Protein AF-A0A945EDZ0-F1 (afdb_monomer_lite)

Sequence (88 aa):
MLTRKVIIILLLVVILTGCTKVVTDEVIEPVNTEPILYENIDLSVIPNECVTWFDGCNDCIIINEQVLGCTEMYCETLLEPECRQWSE

Structure (mmCIF, N/CA/C/O backbone):
data_AF-A0A945EDZ0-F1
#
_entry.id   AF-A0A945EDZ0-F1
#
loop_
_atom_site.group_PDB
_atom_site.id
_atom_site.type_symbol
_atom_site.label_atom_id
_atom_site.label_alt_id
_atom_site.label_comp_id
_atom_site.label_asym_id
_atom_site.label_entity_id
_atom_site.label_seq_id
_atom_site.pdbx_PDB_ins_code
_atom_site.Cartn_x
_atom_site.Cartn_y
_atom_site.Cartn_z
_atom_site.occupancy
_atom_site.B_iso_or_equiv
_atom_site.auth_seq_id
_atom_site.auth_comp_id
_atom_site.auth_asym_id
_atom_site.auth_atom_id
_atom_site.pdbx_PDB_model_num
ATOM 1 N N . MET A 1 1 ? 48.837 40.429 -18.558 1.00 60.34 1 MET A N 1
ATOM 2 C CA . MET A 1 1 ? 48.316 40.596 -17.174 1.00 60.34 1 MET A CA 1
ATOM 3 C C . MET A 1 1 ? 46.838 40.990 -17.128 1.00 60.34 1 MET A C 1
ATOM 5 O O . MET A 1 1 ? 46.162 40.566 -16.199 1.00 60.34 1 MET A O 1
ATOM 9 N N . LEU A 1 2 ? 46.330 41.753 -18.107 1.00 58.75 2 LEU A N 1
ATOM 10 C CA . LEU A 1 2 ? 44.923 42.174 -18.180 1.00 58.75 2 LEU A CA 1
ATOM 11 C C . LEU A 1 2 ? 43.964 41.001 -18.466 1.00 58.75 2 LEU A C 1
ATOM 13 O O . LEU A 1 2 ? 42.974 40.839 -17.771 1.00 58.75 2 LEU A O 1
ATOM 17 N N . THR A 1 3 ? 44.328 40.100 -19.380 1.00 71.00 3 THR A N 1
ATOM 18 C CA . THR A 1 3 ? 43.513 38.933 -19.770 1.00 71.00 3 THR A CA 1
ATOM 19 C C . THR A 1 3 ? 43.278 37.930 -18.636 1.00 71.00 3 THR A C 1
ATOM 21 O O . THR A 1 3 ? 42.146 37.523 -18.408 1.00 71.00 3 THR A O 1
ATOM 24 N N . ARG A 1 4 ? 44.309 37.586 -17.848 1.00 76.38 4 ARG A N 1
ATOM 25 C CA . ARG A 1 4 ? 44.162 36.672 -16.694 1.00 76.38 4 ARG A CA 1
ATOM 26 C C . ARG A 1 4 ? 43.309 37.276 -15.575 1.00 76.38 4 ARG A C 1
ATOM 28 O O . ARG A 1 4 ? 42.527 36.565 -14.959 1.00 76.38 4 ARG A O 1
ATOM 35 N N . LYS A 1 5 ? 43.450 38.583 -15.320 1.00 76.69 5 LYS A N 1
ATOM 36 C CA . LYS A 1 5 ? 42.630 39.294 -14.327 1.00 76.69 5 LYS A CA 1
ATOM 37 C C . LYS A 1 5 ? 41.166 39.370 -14.771 1.00 76.69 5 LYS A C 1
ATOM 39 O O . LYS A 1 5 ? 40.295 39.124 -13.952 1.00 76.69 5 LYS A O 1
ATOM 44 N N . VAL A 1 6 ? 40.908 39.619 -16.057 1.00 80.31 6 VAL A N 1
ATOM 45 C CA . VAL A 1 6 ? 39.552 39.623 -16.633 1.00 80.31 6 VAL A CA 1
ATOM 46 C C . VAL A 1 6 ? 38.901 38.242 -16.536 1.00 80.31 6 VAL A C 1
ATOM 48 O O . VAL A 1 6 ? 37.763 38.153 -16.097 1.00 80.31 6 VAL A O 1
ATOM 51 N N . ILE A 1 7 ? 39.626 37.161 -16.843 1.00 82.25 7 ILE A N 1
ATOM 52 C CA . ILE A 1 7 ? 39.100 35.790 -16.712 1.00 82.25 7 ILE A CA 1
ATOM 53 C C . ILE A 1 7 ? 38.749 35.465 -15.254 1.00 82.25 7 ILE A C 1
ATOM 55 O O . ILE A 1 7 ? 37.676 34.936 -14.991 1.00 82.25 7 ILE A O 1
ATOM 59 N N . ILE A 1 8 ? 39.612 35.821 -14.297 1.00 84.69 8 ILE A N 1
ATOM 60 C CA . ILE A 1 8 ? 39.337 35.599 -12.868 1.00 84.69 8 ILE A CA 1
ATOM 61 C C . ILE A 1 8 ? 38.106 36.395 -12.419 1.00 84.69 8 ILE A C 1
ATOM 63 O O . ILE A 1 8 ? 37.265 35.856 -11.710 1.00 84.69 8 ILE A O 1
ATOM 67 N N . ILE A 1 9 ? 37.967 37.649 -12.857 1.00 83.69 9 ILE A N 1
ATOM 68 C CA . ILE A 1 9 ? 36.797 38.478 -12.537 1.00 83.69 9 ILE A CA 1
ATOM 69 C C . ILE A 1 9 ? 35.521 37.866 -13.128 1.00 83.69 9 ILE A C 1
ATOM 71 O O . ILE A 1 9 ? 34.528 37.767 -12.419 1.00 83.69 9 ILE A O 1
ATOM 75 N N . LEU A 1 10 ? 35.547 37.396 -14.378 1.00 81.44 10 LEU A N 1
ATOM 76 C CA . LEU A 1 10 ? 34.394 36.745 -15.010 1.00 81.44 10 LEU A CA 1
ATOM 77 C C . LEU A 1 10 ? 33.987 35.457 -14.282 1.00 81.44 10 LEU A C 1
ATOM 79 O O . LEU A 1 10 ? 32.802 35.247 -14.043 1.00 81.44 10 LEU A O 1
ATOM 83 N N . LEU A 1 11 ? 34.953 34.631 -13.870 1.00 81.75 11 LEU A N 1
ATOM 84 C CA . LEU A 1 11 ? 34.678 33.420 -13.092 1.00 81.75 11 LEU A CA 1
ATOM 85 C C . LEU A 1 11 ? 34.085 33.749 -11.715 1.00 81.75 11 LEU A C 1
ATOM 87 O O . LEU A 1 11 ? 33.126 33.107 -11.300 1.00 81.75 11 LEU A O 1
ATOM 91 N N . LEU A 1 12 ? 34.605 34.771 -11.028 1.00 80.75 12 LEU A N 1
ATOM 92 C CA . LEU A 1 12 ? 34.057 35.218 -9.745 1.00 80.75 12 LEU A CA 1
ATOM 93 C C . LEU A 1 12 ? 32.644 35.788 -9.891 1.00 80.75 12 LEU A C 1
ATOM 95 O O . LEU A 1 12 ? 31.805 35.505 -9.046 1.00 80.75 12 LEU A O 1
ATOM 99 N N . VAL A 1 13 ? 32.356 36.533 -10.962 1.00 79.06 13 VAL A N 1
ATOM 100 C CA . VAL A 1 13 ? 30.999 37.020 -11.246 1.00 79.06 13 VAL A CA 1
ATOM 101 C C . VAL A 1 13 ? 30.053 35.841 -11.445 1.00 79.06 13 VAL A C 1
ATOM 103 O O . VAL A 1 13 ? 29.041 35.803 -10.769 1.00 79.06 13 VAL A O 1
ATOM 106 N N . VAL A 1 14 ? 30.409 34.838 -12.256 1.00 77.19 14 VAL A N 1
ATOM 107 C CA . VAL A 1 14 ? 29.566 33.645 -12.483 1.00 77.19 14 VAL A CA 1
ATOM 108 C C . VAL A 1 14 ? 29.302 32.863 -11.191 1.00 77.19 14 VAL A C 1
ATOM 110 O O . VAL A 1 14 ? 28.190 32.382 -10.992 1.00 77.19 14 VAL A O 1
ATOM 113 N N . ILE A 1 15 ? 30.295 32.757 -10.300 1.00 77.69 15 ILE A N 1
ATOM 114 C CA . ILE A 1 15 ? 30.147 32.083 -8.999 1.00 77.69 15 ILE A CA 1
ATOM 115 C C . ILE A 1 15 ? 29.262 32.905 -8.050 1.00 77.69 15 ILE A C 1
ATOM 117 O O . ILE A 1 15 ? 28.402 32.341 -7.380 1.00 77.69 15 ILE A O 1
ATOM 121 N N . LEU A 1 16 ? 29.445 34.229 -7.999 1.00 75.44 16 LEU A N 1
ATOM 122 C CA . LEU A 1 16 ? 28.686 35.122 -7.113 1.00 75.44 16 LEU A CA 1
ATOM 123 C C . LEU A 1 16 ? 27.260 35.393 -7.611 1.00 75.44 16 LEU A C 1
ATOM 125 O O . LEU A 1 16 ? 26.369 35.626 -6.802 1.00 75.44 16 LEU A O 1
ATOM 129 N N . THR A 1 17 ? 27.026 35.343 -8.924 1.00 74.44 17 THR A N 1
ATOM 130 C CA . THR A 1 17 ? 25.691 35.408 -9.539 1.00 74.44 17 THR A CA 1
ATOM 131 C C . THR A 1 17 ? 25.085 34.018 -9.750 1.00 74.44 17 THR A C 1
ATOM 133 O O . THR A 1 17 ? 24.038 33.893 -10.383 1.00 74.44 17 THR A O 1
ATOM 136 N N . GLY A 1 18 ? 25.749 32.965 -9.264 1.00 69.94 18 GLY A N 1
ATOM 137 C CA . GLY A 1 18 ? 25.308 31.583 -9.369 1.00 69.94 18 GLY A CA 1
ATOM 138 C C . GLY A 1 18 ? 24.019 31.347 -8.584 1.00 69.94 18 GLY A C 1
ATOM 139 O O . GLY A 1 18 ? 24.042 31.211 -7.369 1.00 69.94 18 GLY A O 1
ATOM 140 N N . CYS A 1 19 ? 22.911 31.286 -9.323 1.00 70.75 19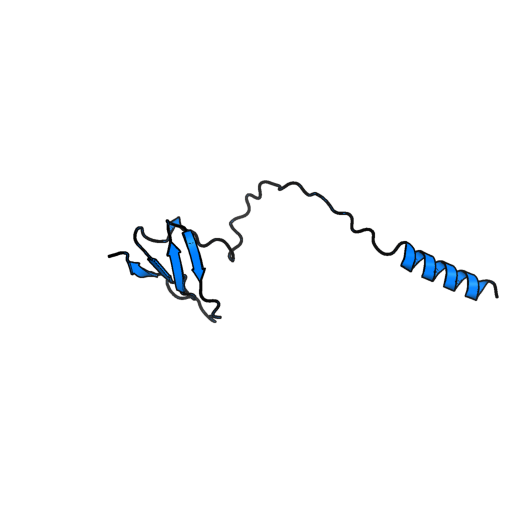 CYS A N 1
ATOM 141 C CA . CYS A 1 19 ? 21.566 30.840 -8.951 1.00 70.75 19 CYS A CA 1
ATOM 142 C C . CYS A 1 19 ? 20.958 31.431 -7.665 1.00 70.75 19 CYS A C 1
ATOM 144 O O . CYS A 1 19 ? 20.953 30.802 -6.609 1.00 70.75 19 CYS A O 1
ATOM 146 N N . THR A 1 20 ? 20.252 32.557 -7.795 1.00 71.06 20 THR A N 1
ATOM 147 C CA . THR A 1 20 ? 19.047 32.762 -6.979 1.00 71.06 20 THR A CA 1
ATOM 148 C C . THR A 1 20 ? 17.991 31.804 -7.524 1.00 71.06 20 THR A C 1
ATOM 150 O O . THR A 1 20 ? 17.572 31.946 -8.672 1.00 71.06 20 THR A O 1
ATOM 153 N N . LYS A 1 21 ? 17.589 30.785 -6.757 1.00 69.62 21 LYS A N 1
ATOM 154 C CA . LYS A 1 21 ? 16.383 30.029 -7.109 1.00 69.62 21 LYS A CA 1
ATOM 155 C C . LYS A 1 21 ? 15.230 31.029 -7.085 1.00 69.62 21 LYS A C 1
ATOM 157 O O . LYS A 1 21 ? 14.940 31.589 -6.032 1.00 69.62 21 LYS A O 1
ATOM 162 N N . VAL A 1 22 ? 14.619 31.290 -8.237 1.00 63.97 22 VAL A N 1
ATOM 163 C CA . VAL A 1 22 ? 13.289 31.895 -8.258 1.00 63.97 22 VAL A CA 1
ATOM 164 C C . VAL A 1 22 ? 12.391 30.852 -7.610 1.00 63.97 22 VAL A C 1
ATOM 166 O O . VAL A 1 22 ? 12.152 29.796 -8.189 1.00 63.97 22 VAL A O 1
ATOM 169 N N . VAL A 1 23 ? 11.992 31.096 -6.365 1.00 66.25 23 VAL A N 1
ATOM 170 C CA . VAL A 1 23 ? 10.847 30.402 -5.787 1.00 66.25 23 VAL A CA 1
ATOM 171 C C . VAL A 1 23 ? 9.653 30.963 -6.540 1.00 66.25 23 VAL A C 1
ATOM 173 O O . VAL A 1 23 ? 9.229 32.091 -6.303 1.00 66.25 23 VAL A O 1
ATOM 176 N N . THR A 1 24 ? 9.200 30.234 -7.553 1.00 59.75 24 THR A N 1
ATOM 177 C CA . THR A 1 24 ? 7.868 30.441 -8.097 1.00 59.75 24 THR A CA 1
ATOM 178 C C . TH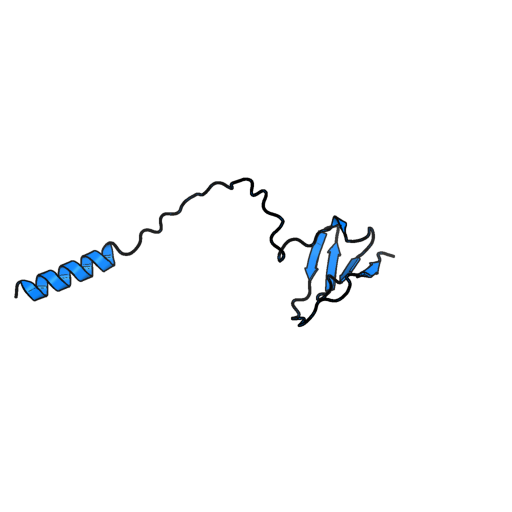R A 1 24 ? 6.912 29.881 -7.055 1.00 59.75 24 THR A C 1
ATOM 180 O O . THR A 1 24 ? 6.758 28.666 -6.950 1.00 59.75 24 THR A O 1
ATOM 183 N N . ASP A 1 25 ? 6.320 30.760 -6.248 1.00 61.38 25 ASP A N 1
ATOM 184 C CA . ASP A 1 25 ? 5.090 30.443 -5.528 1.00 61.38 25 ASP A CA 1
ATOM 185 C C . ASP A 1 25 ? 3.990 30.274 -6.583 1.00 61.38 25 ASP A C 1
ATOM 187 O O . ASP A 1 25 ? 3.238 31.203 -6.884 1.00 61.38 25 ASP A O 1
ATOM 191 N N . GLU A 1 26 ? 3.947 29.110 -7.227 1.00 52.78 26 GLU A N 1
ATOM 192 C CA . GLU A 1 26 ? 2.809 28.747 -8.055 1.00 52.78 26 GLU A CA 1
ATOM 193 C C . GLU A 1 26 ? 1.715 28.250 -7.116 1.00 52.78 26 GLU A C 1
ATOM 195 O O . GLU A 1 26 ? 1.741 27.144 -6.574 1.00 52.78 26 GLU A O 1
ATOM 200 N N . VAL A 1 27 ? 0.775 29.155 -6.860 1.00 55.47 27 VAL A N 1
ATOM 201 C CA . VAL A 1 27 ? -0.541 28.824 -6.337 1.00 55.47 27 VAL A CA 1
ATOM 202 C C . VAL A 1 27 ? -1.166 27.808 -7.290 1.00 55.47 27 VAL A C 1
ATOM 204 O O . VAL A 1 27 ? -1.437 28.124 -8.441 1.00 55.47 27 VAL A O 1
ATOM 207 N N . ILE A 1 28 ? -1.356 26.602 -6.761 1.00 53.44 28 ILE A N 1
ATOM 208 C CA . ILE A 1 28 ? -2.254 25.518 -7.173 1.00 53.44 28 ILE A CA 1
ATOM 209 C C . ILE A 1 28 ? -3.273 25.962 -8.240 1.00 53.44 28 ILE A C 1
ATOM 211 O O . ILE A 1 28 ? -4.315 26.541 -7.925 1.00 53.44 28 ILE A O 1
ATOM 215 N N . GLU A 1 29 ? -2.999 25.627 -9.498 1.00 53.41 29 GLU A N 1
ATOM 216 C CA . GLU A 1 29 ? -4.050 25.431 -10.498 1.00 53.41 29 GLU A CA 1
ATOM 217 C C . GLU A 1 29 ? -4.961 24.292 -9.988 1.00 53.41 29 GLU A C 1
ATOM 219 O O . GLU A 1 29 ? -4.435 23.278 -9.512 1.00 53.41 29 GLU A O 1
ATOM 224 N N . PRO A 1 30 ? -6.305 24.392 -10.046 1.00 54.12 30 PRO A N 1
ATOM 225 C CA . PRO A 1 30 ? -7.170 23.242 -9.812 1.00 54.12 30 PRO A CA 1
ATOM 226 C C . PRO A 1 30 ? -6.963 22.268 -10.971 1.00 54.12 30 PRO A C 1
ATOM 228 O O . PRO A 1 30 ? -7.641 22.321 -11.996 1.00 54.12 30 PRO A O 1
ATOM 231 N N . VAL A 1 31 ? -5.969 21.405 -10.812 1.00 46.41 31 VAL A N 1
ATO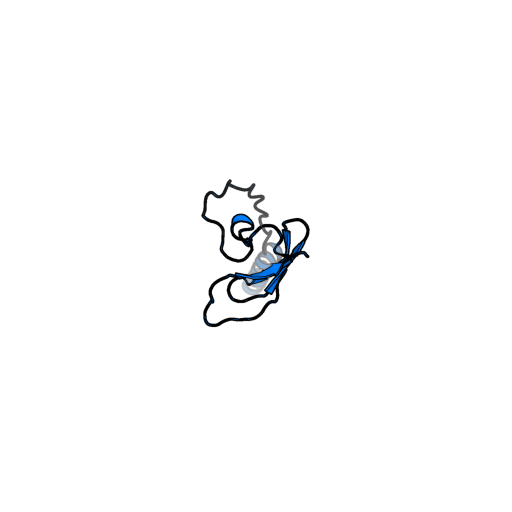M 232 C CA . VAL A 1 31 ? -5.618 20.372 -11.767 1.00 46.41 31 VAL A CA 1
ATOM 233 C C . VAL A 1 31 ? -6.786 19.390 -11.845 1.00 46.41 31 VAL A C 1
ATOM 235 O O . VAL A 1 31 ? -6.985 18.519 -11.007 1.00 46.41 31 VAL A O 1
ATOM 238 N N . ASN A 1 32 ? -7.575 19.558 -12.894 1.00 61.22 32 ASN A N 1
ATOM 239 C CA . ASN A 1 32 ? -8.510 18.592 -13.444 1.00 61.22 32 ASN A CA 1
ATOM 240 C C . ASN A 1 32 ? -7.786 17.587 -14.359 1.00 61.22 32 ASN A C 1
ATOM 242 O O . ASN A 1 32 ? -8.328 17.184 -15.388 1.00 61.22 32 ASN A O 1
ATOM 246 N N . THR A 1 33 ? -6.565 17.180 -14.006 1.00 50.28 33 THR A N 1
ATOM 247 C CA . THR A 1 33 ? -5.971 15.979 -14.590 1.00 50.28 33 THR A CA 1
ATOM 248 C C . THR A 1 33 ? -6.355 14.805 -13.720 1.00 50.28 33 THR A C 1
ATOM 250 O O . THR A 1 33 ? -6.259 14.879 -12.495 1.00 50.28 33 THR A O 1
ATOM 253 N N . GLU A 1 34 ? -6.792 13.738 -14.372 1.00 57.47 34 GLU A N 1
ATOM 254 C CA . GLU A 1 34 ? -7.029 12.444 -13.753 1.00 57.47 34 GLU A CA 1
ATOM 255 C C . GLU A 1 34 ? -5.940 12.098 -12.725 1.00 57.47 34 GLU A C 1
ATOM 257 O O . GLU A 1 34 ? -4.765 12.419 -12.945 1.00 57.47 34 GLU A O 1
ATOM 262 N N . PRO A 1 35 ? -6.328 11.509 -11.582 1.00 51.75 35 PRO A N 1
ATOM 263 C CA . PRO A 1 35 ? -5.437 11.323 -10.455 1.00 51.75 35 PRO A CA 1
ATOM 264 C C . PRO A 1 35 ? -4.197 10.544 -10.882 1.00 51.75 35 PRO A C 1
ATOM 266 O O . PRO A 1 35 ? -4.253 9.416 -11.364 1.00 51.75 35 PRO A O 1
ATOM 269 N N . ILE A 1 36 ? -3.064 11.201 -10.677 1.00 48.19 36 ILE A N 1
ATOM 270 C CA . ILE A 1 36 ? -1.720 10.643 -10.692 1.00 48.19 36 ILE A CA 1
ATOM 271 C C . ILE A 1 36 ? -1.706 9.350 -9.863 1.00 48.19 36 ILE A C 1
ATOM 273 O O . ILE A 1 36 ? -1.829 9.350 -8.636 1.00 48.19 36 ILE A O 1
ATOM 277 N N . LEU A 1 37 ? -1.601 8.239 -10.588 1.00 62.97 37 LEU A N 1
ATOM 278 C CA . LEU A 1 37 ? -1.573 6.863 -10.109 1.00 62.97 37 LEU A CA 1
ATOM 279 C C . LEU A 1 37 ? -0.224 6.575 -9.433 1.00 62.97 37 LEU A C 1
ATOM 281 O O . LEU A 1 37 ? 0.654 6.004 -10.069 1.00 62.97 37 LEU A O 1
ATOM 285 N N . TYR A 1 38 ? -0.033 7.038 -8.194 1.00 56.81 38 TYR A N 1
ATOM 286 C CA . TYR A 1 38 ? 0.790 6.358 -7.170 1.00 56.81 38 TYR A CA 1
ATOM 287 C C . TYR A 1 38 ? 0.694 6.957 -5.746 1.00 56.81 38 TYR A C 1
ATOM 289 O O . TYR A 1 38 ? 1.515 6.628 -4.899 1.00 56.81 38 TYR A O 1
ATOM 297 N N . GLU A 1 39 ? -0.297 7.802 -5.430 1.00 52.88 39 GLU A N 1
ATOM 298 C CA . GLU A 1 39 ? -0.511 8.266 -4.037 1.00 52.88 39 GLU A CA 1
ATOM 299 C C . GLU A 1 39 ? -1.981 8.229 -3.581 1.00 52.88 39 GLU A C 1
ATOM 301 O O . GLU A 1 39 ? -2.286 8.467 -2.419 1.00 52.88 39 GLU A O 1
ATOM 306 N N . ASN A 1 40 ? -2.917 7.867 -4.459 1.00 59.12 40 ASN A N 1
ATOM 307 C CA . ASN A 1 40 ? -4.344 7.916 -4.150 1.00 59.12 40 ASN A CA 1
ATOM 308 C C . ASN A 1 40 ? -4.953 6.531 -4.338 1.00 59.12 40 ASN A C 1
ATOM 310 O O . ASN A 1 40 ? -5.474 6.220 -5.407 1.00 59.12 40 ASN A O 1
ATOM 314 N N . ILE A 1 41 ? -4.869 5.686 -3.309 1.00 65.25 41 ILE A N 1
ATOM 315 C CA . ILE A 1 41 ? -5.762 4.528 -3.233 1.00 65.25 41 ILE A CA 1
ATOM 316 C C . ILE A 1 41 ? -7.179 5.091 -3.215 1.00 65.25 41 ILE A C 1
ATOM 318 O O . ILE A 1 41 ? -7.548 5.837 -2.306 1.00 65.25 41 ILE A O 1
ATOM 322 N N . ASP A 1 42 ? -7.944 4.784 -4.260 1.00 71.44 42 ASP A N 1
ATOM 323 C CA . ASP A 1 42 ? -9.341 5.171 -4.353 1.00 71.44 42 ASP A CA 1
ATOM 324 C C . ASP A 1 42 ? -10.127 4.403 -3.288 1.00 71.44 42 ASP A C 1
ATOM 326 O O . ASP A 1 42 ? -10.528 3.257 -3.471 1.00 71.44 42 ASP A O 1
ATOM 330 N N . LEU A 1 43 ? -10.330 5.036 -2.136 1.00 75.81 43 LEU A N 1
ATOM 331 C CA . LEU A 1 43 ? -11.077 4.455 -1.023 1.00 75.81 43 LEU A CA 1
ATOM 332 C C . LEU A 1 43 ? -12.503 4.050 -1.425 1.00 75.81 43 LEU A C 1
ATOM 334 O O . LEU A 1 43 ? -13.092 3.209 -0.754 1.00 75.81 43 LEU A O 1
ATOM 338 N N . SER A 1 44 ? -13.051 4.587 -2.525 1.00 79.25 44 SER A N 1
ATOM 339 C CA . SER A 1 44 ? -14.382 4.209 -3.008 1.00 79.25 44 SER A CA 1
ATOM 340 C C . SER A 1 44 ? -14.456 2.782 -3.561 1.00 79.25 44 SER A C 1
ATOM 342 O O . SER A 1 44 ? -15.555 2.228 -3.636 1.00 79.25 44 SER A O 1
ATOM 344 N N . VAL A 1 45 ? -13.315 2.164 -3.901 1.00 86.88 45 VAL A N 1
ATOM 345 C CA . VAL A 1 45 ? -13.264 0.759 -4.337 1.00 86.88 45 VAL A CA 1
ATOM 346 C C . VAL A 1 45 ? -13.068 -0.225 -3.186 1.00 86.88 45 VAL A C 1
ATOM 348 O O . VAL A 1 45 ? -13.261 -1.425 -3.378 1.00 86.88 45 VAL A O 1
ATOM 351 N N . ILE A 1 46 ? -12.710 0.261 -1.992 1.00 93.25 46 ILE A N 1
ATOM 352 C CA . ILE A 1 46 ? -12.522 -0.584 -0.814 1.00 93.25 46 ILE A CA 1
ATOM 353 C C . ILE A 1 46 ? -13.889 -0.824 -0.167 1.00 93.25 46 ILE A C 1
ATOM 355 O O . ILE A 1 46 ? -14.560 0.133 0.223 1.00 93.25 46 ILE A O 1
ATOM 359 N N . PRO A 1 47 ? -14.326 -2.084 -0.018 1.00 93.44 47 PRO A N 1
ATOM 360 C CA . PRO A 1 47 ? -15.577 -2.379 0.662 1.00 93.44 47 PRO A CA 1
ATOM 361 C C . PRO A 1 47 ? -15.593 -1.867 2.109 1.00 93.44 47 PRO A C 1
ATOM 363 O O . PRO A 1 47 ? -14.593 -1.966 2.824 1.00 93.44 47 PRO A O 1
ATOM 366 N N . ASN A 1 48 ? -16.760 -1.397 2.562 1.00 91.88 48 ASN A N 1
ATOM 367 C CA . ASN A 1 48 ? -16.995 -1.089 3.976 1.00 91.88 48 ASN A CA 1
ATOM 368 C C . ASN A 1 48 ? -16.602 -2.284 4.849 1.00 91.88 48 ASN A C 1
ATOM 370 O O . ASN A 1 48 ? -16.840 -3.413 4.443 1.00 91.88 48 ASN A O 1
ATOM 374 N N . GLU A 1 49 ? -16.060 -2.040 6.043 1.00 93.25 49 GLU A N 1
ATOM 375 C CA . GLU A 1 49 ? -15.598 -3.085 6.979 1.00 93.25 49 GLU A CA 1
ATOM 376 C C . GLU A 1 49 ? -14.325 -3.828 6.539 1.00 93.25 49 GLU A C 1
ATOM 378 O O . GLU A 1 49 ? -13.826 -4.672 7.280 1.00 93.25 49 GLU A O 1
ATOM 383 N N . CYS A 1 50 ? -13.726 -3.504 5.388 1.00 96.38 50 CYS A N 1
ATOM 384 C CA . CYS A 1 50 ? -12.409 -4.032 5.049 1.00 96.38 50 CYS A CA 1
ATOM 385 C C . CYS A 1 50 ? -11.321 -3.384 5.921 1.00 96.38 50 CYS A C 1
ATOM 387 O O . CYS A 1 50 ? -11.203 -2.160 5.966 1.00 96.38 50 CYS A O 1
ATOM 389 N N . VAL A 1 51 ? -10.499 -4.198 6.588 1.00 97.19 51 VAL A N 1
ATOM 390 C CA . VAL A 1 51 ? -9.371 -3.744 7.428 1.00 97.19 51 VAL A CA 1
ATOM 391 C C . VAL A 1 51 ? -8.008 -4.072 6.815 1.00 97.19 51 VAL A C 1
ATOM 393 O O . VAL A 1 51 ? -6.988 -3.507 7.214 1.00 97.19 51 VAL A O 1
ATOM 396 N N . THR A 1 52 ? -7.971 -4.960 5.819 1.00 97.12 52 THR A N 1
ATOM 397 C CA . THR A 1 52 ? -6.780 -5.221 5.000 1.00 97.12 52 THR A CA 1
ATOM 398 C C . THR A 1 52 ? -7.174 -5.348 3.538 1.00 97.12 52 THR A C 1
ATOM 400 O O . THR A 1 52 ? -7.847 -6.305 3.148 1.00 97.12 52 THR A O 1
ATOM 403 N N . TRP A 1 53 ? -6.746 -4.374 2.743 1.00 97.25 53 TRP A N 1
ATOM 404 C CA . TRP A 1 53 ? -7.019 -4.274 1.315 1.00 97.25 53 TRP A CA 1
ATOM 405 C C . TRP A 1 53 ? -5.770 -4.626 0.517 1.00 97.25 53 TRP A C 1
ATOM 407 O O . TRP A 1 53 ? -4.710 -4.055 0.756 1.00 97.25 53 TRP A O 1
ATOM 417 N N . PHE A 1 54 ? -5.892 -5.535 -0.438 1.00 97.19 54 PHE A N 1
ATOM 418 C CA . PHE A 1 54 ? -4.843 -5.799 -1.407 1.00 97.19 54 PHE A CA 1
ATOM 419 C C . PHE A 1 54 ? -5.099 -4.976 -2.666 1.00 97.19 54 PHE A C 1
ATOM 421 O O . PHE A 1 54 ? -6.127 -5.152 -3.316 1.00 97.19 54 PHE A O 1
ATOM 428 N N . ASP A 1 55 ? -4.161 -4.103 -3.029 1.00 95.38 55 ASP A N 1
ATOM 429 C CA . ASP A 1 55 ? -4.307 -3.171 -4.160 1.00 95.38 55 ASP A CA 1
ATOM 430 C C . ASP A 1 55 ? -3.932 -3.775 -5.529 1.00 95.38 55 ASP A C 1
ATOM 432 O O . ASP A 1 55 ? -3.861 -3.066 -6.532 1.00 95.38 55 ASP A O 1
ATOM 436 N N . GLY A 1 56 ? -3.678 -5.085 -5.571 1.00 96.25 56 GLY A N 1
ATOM 437 C CA . GLY A 1 56 ? -3.135 -5.785 -6.734 1.00 96.25 56 GLY A CA 1
ATOM 438 C C . GLY A 1 56 ? -1.628 -6.051 -6.650 1.00 96.25 56 GLY A C 1
ATOM 439 O O . GLY A 1 56 ? -1.113 -6.836 -7.450 1.00 96.25 56 GLY A O 1
ATOM 440 N N . CYS A 1 57 ? -0.915 -5.474 -5.679 1.00 97.69 57 CYS A N 1
ATOM 441 C CA . CYS A 1 57 ? 0.499 -5.765 -5.417 1.00 97.69 57 CYS A CA 1
ATOM 442 C C . CYS A 1 57 ? 0.867 -5.759 -3.927 1.00 97.69 57 CYS A C 1
ATOM 444 O O . CYS A 1 57 ? 1.619 -6.620 -3.461 1.00 97.69 57 CYS A O 1
ATOM 446 N N . ASN A 1 58 ? 0.318 -4.815 -3.175 1.00 97.31 58 ASN A N 1
ATOM 447 C CA . ASN A 1 58 ? 0.643 -4.543 -1.791 1.00 97.31 58 ASN A CA 1
ATOM 448 C C . ASN A 1 58 ? -0.562 -4.746 -0.882 1.00 97.31 58 ASN A C 1
ATOM 450 O O . ASN A 1 58 ? -1.711 -4.547 -1.273 1.00 97.31 58 ASN A O 1
ATOM 454 N N . ASP A 1 59 ? -0.270 -5.139 0.354 1.00 97.44 59 ASP A N 1
ATOM 455 C CA . ASP A 1 59 ? -1.259 -5.196 1.423 1.00 97.44 59 ASP A CA 1
ATOM 456 C C . ASP A 1 59 ? -1.302 -3.856 2.145 1.00 97.44 59 ASP A C 1
ATOM 458 O O . ASP A 1 59 ? -0.282 -3.385 2.651 1.00 97.44 59 ASP A O 1
ATOM 462 N N . CYS A 1 60 ? -2.491 -3.271 2.210 1.00 97.31 60 CYS A N 1
ATOM 463 C CA . CYS A 1 60 ? -2.776 -1.975 2.798 1.00 97.31 60 CYS A CA 1
ATOM 464 C C . CYS A 1 60 ? -3.659 -2.120 4.038 1.00 97.31 60 CYS A C 1
ATOM 466 O O . CYS A 1 60 ? -4.677 -2.814 4.022 1.00 97.31 60 CYS A O 1
ATOM 468 N N . ILE A 1 61 ? -3.293 -1.429 5.114 1.00 97.25 61 ILE A N 1
ATOM 469 C CA . ILE A 1 61 ? -4.052 -1.402 6.369 1.00 97.25 61 ILE A CA 1
ATOM 470 C C . ILE A 1 61 ? -5.062 -0.260 6.314 1.00 97.25 61 ILE A C 1
ATOM 472 O O . ILE A 1 61 ? -4.676 0.886 6.073 1.00 97.25 61 ILE A O 1
ATOM 476 N N . ILE A 1 62 ? -6.330 -0.563 6.594 1.00 95.44 62 ILE A N 1
ATOM 477 C CA . ILE A 1 62 ? -7.422 0.417 6.596 1.00 95.44 62 ILE A C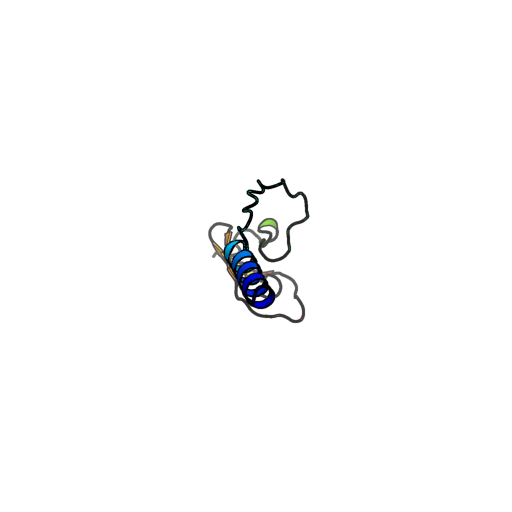A 1
ATOM 478 C C . ILE A 1 62 ? -7.872 0.689 8.032 1.00 95.44 62 ILE A C 1
ATOM 480 O O . ILE A 1 62 ? -8.193 -0.236 8.779 1.00 95.44 62 ILE A O 1
ATOM 484 N N . ILE A 1 63 ? -7.898 1.962 8.428 1.00 92.06 63 ILE A N 1
ATOM 485 C CA . ILE A 1 63 ? -8.379 2.418 9.738 1.00 92.06 63 ILE A CA 1
ATOM 486 C C . ILE A 1 63 ? -9.224 3.670 9.533 1.00 92.06 63 ILE A C 1
ATOM 488 O O . ILE A 1 63 ? -8.766 4.619 8.906 1.00 92.06 63 ILE A O 1
ATOM 492 N N . ASN A 1 64 ? -10.430 3.700 10.109 1.00 87.44 64 ASN A N 1
ATOM 493 C CA . ASN A 1 64 ? -11.350 4.841 10.009 1.00 87.44 64 ASN A CA 1
ATOM 494 C C . ASN A 1 64 ? -11.534 5.318 8.556 1.00 87.44 64 ASN A C 1
ATOM 496 O O . ASN A 1 64 ? -11.414 6.509 8.281 1.00 87.44 64 ASN A O 1
ATOM 500 N N . GLU A 1 65 ? -11.766 4.370 7.639 1.00 83.38 65 GLU A N 1
ATOM 501 C CA . GLU A 1 65 ? -11.965 4.634 6.204 1.00 83.38 65 GLU A CA 1
ATOM 502 C C . GLU A 1 65 ? -10.754 5.284 5.511 1.00 83.38 65 GLU A C 1
ATOM 504 O O . GLU A 1 65 ? -10.891 5.884 4.453 1.00 83.38 65 GLU A O 1
ATOM 509 N N . GLN A 1 66 ? -9.554 5.176 6.086 1.00 89.06 66 GLN A N 1
ATOM 510 C CA . GLN A 1 66 ? -8.319 5.701 5.507 1.00 89.06 66 GLN A CA 1
ATOM 511 C C . GLN A 1 66 ? -7.260 4.610 5.420 1.00 89.06 66 GLN A C 1
ATOM 513 O O . GLN A 1 66 ? -7.170 3.740 6.289 1.00 89.06 66 GLN A O 1
ATOM 518 N N . VAL A 1 67 ? -6.418 4.684 4.390 1.00 92.62 67 VAL A N 1
ATOM 519 C CA . VAL A 1 67 ? -5.228 3.839 4.302 1.00 92.62 67 VAL A CA 1
ATOM 520 C C . VAL A 1 67 ? -4.182 4.372 5.276 1.00 92.62 67 VAL A C 1
ATOM 522 O O . VAL A 1 67 ? -3.702 5.493 5.125 1.00 92.62 67 VAL A O 1
ATOM 525 N N . LEU A 1 68 ? -3.812 3.569 6.272 1.00 94.69 68 LEU A N 1
ATOM 526 C CA . LEU A 1 68 ? -2.719 3.893 7.191 1.00 94.69 68 LEU A CA 1
ATOM 527 C C . LEU A 1 68 ? -1.355 3.728 6.509 1.00 94.69 68 LEU A C 1
ATOM 529 O O . LEU A 1 68 ? -0.422 4.482 6.772 1.00 94.69 68 LEU A O 1
ATOM 533 N N . GLY A 1 69 ? -1.237 2.709 5.664 1.00 93.12 69 GLY A N 1
ATOM 534 C CA . GLY A 1 69 ? -0.024 2.396 4.926 1.00 93.12 69 GLY A CA 1
ATOM 535 C C . GLY A 1 69 ? -0.127 1.042 4.245 1.00 93.12 69 GLY A C 1
ATOM 536 O O . GLY A 1 69 ? -0.992 0.232 4.589 1.00 93.12 69 GLY A O 1
ATOM 537 N N . CYS A 1 70 ? 0.775 0.811 3.297 1.00 97.19 70 CYS A N 1
ATOM 538 C CA . CYS A 1 70 ? 0.870 -0.435 2.552 1.00 97.19 70 CYS A CA 1
ATOM 539 C C . CYS A 1 70 ? 2.277 -1.023 2.646 1.00 97.19 70 CYS A C 1
ATOM 541 O O . CYS A 1 70 ? 3.239 -0.325 2.976 1.00 97.19 70 CYS A O 1
ATOM 543 N N . THR A 1 71 ? 2.413 -2.307 2.328 1.00 97.12 71 THR A N 1
ATOM 544 C CA . THR A 1 71 ? 3.725 -2.858 1.975 1.00 97.12 71 THR A CA 1
ATOM 545 C C . THR A 1 71 ? 4.299 -2.123 0.756 1.00 97.12 71 THR A C 1
ATOM 547 O O . THR A 1 71 ? 3.559 -1.521 -0.016 1.00 97.12 71 THR A O 1
ATOM 550 N N . GLU A 1 72 ? 5.618 -2.176 0.563 1.00 95.12 72 GLU A N 1
ATOM 551 C CA . GLU A 1 72 ? 6.302 -1.542 -0.579 1.00 95.12 72 GLU A CA 1
ATOM 552 C C . GLU A 1 72 ? 7.030 -2.594 -1.428 1.00 95.12 72 GLU A C 1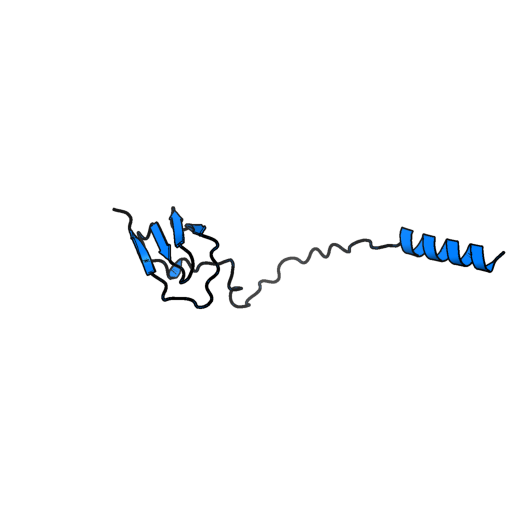
ATOM 554 O O . GLU A 1 72 ? 8.235 -2.530 -1.680 1.00 95.12 72 GLU A O 1
ATOM 559 N N . MET A 1 73 ? 6.301 -3.635 -1.819 1.00 95.69 73 MET A N 1
ATOM 560 C CA . MET A 1 73 ? 6.818 -4.696 -2.672 1.00 95.69 73 MET A CA 1
ATOM 561 C C . MET A 1 73 ? 6.750 -4.284 -4.144 1.00 95.69 73 MET A C 1
ATOM 563 O O . MET A 1 73 ? 5.822 -3.607 -4.584 1.00 95.69 73 MET A O 1
ATOM 567 N N . TYR A 1 74 ? 7.744 -4.725 -4.918 1.00 95.75 74 TYR A N 1
ATOM 568 C CA . TYR A 1 74 ? 7.700 -4.638 -6.374 1.00 95.75 74 TYR A CA 1
ATOM 569 C C . TYR A 1 74 ? 6.932 -5.830 -6.946 1.00 95.75 74 TYR A C 1
ATOM 571 O O . TYR A 1 74 ? 7.251 -6.978 -6.630 1.00 95.75 74 TYR A O 1
ATOM 579 N N . CYS A 1 75 ? 5.996 -5.554 -7.852 1.00 96.12 75 CYS A N 1
ATOM 580 C CA . CYS A 1 75 ? 5.311 -6.566 -8.645 1.00 96.12 75 CYS A CA 1
ATOM 581 C C . CYS A 1 75 ? 5.547 -6.303 -10.133 1.00 96.12 75 CYS A C 1
ATOM 583 O O . CYS A 1 75 ? 5.326 -5.197 -10.621 1.00 96.12 75 CYS A O 1
ATOM 585 N N . GLU A 1 76 ? 5.972 -7.333 -10.868 1.00 96.94 76 GLU A N 1
ATOM 586 C CA . GLU A 1 76 ? 6.136 -7.258 -12.328 1.00 96.94 76 GLU A CA 1
ATOM 587 C C . GLU A 1 76 ? 4.781 -7.135 -13.047 1.00 96.94 76 GLU A C 1
ATOM 589 O O . GLU A 1 76 ? 4.682 -6.570 -14.133 1.00 96.94 76 GLU A O 1
ATOM 594 N N . THR A 1 77 ? 3.714 -7.661 -12.445 1.00 95.75 77 THR A N 1
ATOM 595 C CA . THR A 1 77 ? 2.339 -7.583 -12.950 1.00 95.75 77 THR A CA 1
ATOM 596 C C . THR A 1 77 ? 1.382 -7.411 -11.775 1.00 95.75 77 THR A C 1
ATOM 598 O O . THR A 1 77 ? 1.579 -8.040 -10.736 1.00 95.75 77 THR A O 1
ATOM 601 N N . LEU A 1 78 ? 0.361 -6.565 -11.943 1.00 94.88 78 LEU A N 1
ATOM 602 C CA . LEU A 1 78 ? -0.694 -6.365 -10.949 1.00 94.88 78 LEU A CA 1
ATOM 603 C C . LEU A 1 78 ? -1.736 -7.484 -11.030 1.00 94.88 78 LEU A C 1
ATOM 605 O O . LEU A 1 78 ? -2.083 -7.952 -12.117 1.00 94.88 78 LEU A O 1
ATOM 609 N N . LEU A 1 79 ? -2.226 -7.898 -9.869 1.00 96.31 79 LEU A N 1
ATOM 610 C CA . LEU A 1 79 ? -3.311 -8.859 -9.709 1.00 96.31 79 LEU A CA 1
ATOM 611 C C . LEU A 1 79 ? -4.643 -8.144 -9.449 1.00 96.31 79 LEU A C 1
ATOM 613 O O . LEU A 1 79 ? -4.681 -6.926 -9.288 1.00 96.31 79 LEU A O 1
ATOM 617 N N . GLU A 1 80 ? -5.730 -8.915 -9.404 1.00 96.12 80 GLU A N 1
ATOM 618 C CA . GLU A 1 80 ? -7.048 -8.382 -9.054 1.00 96.12 80 GLU A CA 1
ATOM 619 C C . GLU A 1 80 ? -7.048 -7.880 -7.595 1.00 96.12 80 GLU A C 1
ATOM 621 O O . GLU A 1 80 ? -6.651 -8.640 -6.702 1.00 96.12 80 GLU A O 1
ATOM 626 N N . PRO A 1 81 ? -7.470 -6.629 -7.335 1.00 95.94 81 PRO A N 1
ATOM 627 C CA . PRO A 1 81 ? -7.597 -6.104 -5.981 1.00 95.94 81 PRO A CA 1
ATOM 628 C C . PRO A 1 81 ? -8.699 -6.814 -5.188 1.00 95.94 81 PRO A C 1
ATOM 630 O O . PRO A 1 81 ? -9.763 -7.128 -5.722 1.00 95.94 81 PRO A O 1
ATOM 633 N N . GLU A 1 82 ? -8.477 -7.043 -3.895 1.00 97.19 82 GLU A N 1
ATOM 634 C CA . GLU A 1 82 ? -9.452 -7.732 -3.045 1.00 97.19 82 GLU A CA 1
ATOM 635 C C . GLU A 1 82 ? -9.323 -7.358 -1.566 1.00 97.19 82 GLU A C 1
ATOM 637 O O . GLU A 1 82 ? -8.252 -6.993 -1.075 1.00 97.19 82 GLU A O 1
ATOM 642 N N . CYS A 1 83 ? -10.418 -7.511 -0.818 1.00 97.50 83 CYS A N 1
ATOM 643 C CA . CYS A 1 83 ? -10.356 -7.431 0.634 1.00 97.50 83 CYS A CA 1
ATOM 644 C C . CYS A 1 83 ? -9.869 -8.765 1.207 1.00 97.50 83 CYS A C 1
ATOM 646 O O . CYS A 1 83 ? -10.509 -9.800 1.012 1.00 97.50 83 CYS A O 1
ATOM 648 N N . ARG A 1 84 ? -8.759 -8.737 1.948 1.00 97.31 84 ARG A N 1
ATOM 649 C CA . ARG A 1 84 ? -8.161 -9.930 2.570 1.00 97.31 84 ARG A CA 1
ATOM 650 C C . ARG A 1 84 ? -8.577 -10.127 4.021 1.00 97.31 84 ARG A C 1
ATOM 652 O O . ARG A 1 84 ? -8.508 -11.250 4.518 1.00 97.31 84 ARG A O 1
ATOM 659 N N . GLN A 1 85 ? -9.026 -9.067 4.693 1.00 97.88 85 GLN A N 1
ATOM 660 C CA . GLN A 1 85 ? -9.523 -9.144 6.064 1.00 97.88 85 GLN A CA 1
ATOM 661 C C . GLN A 1 85 ? -10.641 -8.130 6.321 1.00 97.88 85 GLN A C 1
ATOM 663 O O . GLN A 1 85 ? -10.511 -6.960 5.963 1.00 97.88 85 GLN A O 1
ATOM 668 N N . TRP A 1 86 ? -11.691 -8.581 7.010 1.00 96.25 86 TRP A N 1
ATOM 669 C CA . TRP A 1 86 ? -12.844 -7.782 7.436 1.00 96.25 86 TRP A CA 1
ATOM 670 C C . TRP A 1 86 ? -12.797 -7.504 8.946 1.00 96.25 86 TRP A C 1
ATOM 672 O O . TRP A 1 86 ? -12.182 -8.270 9.693 1.00 96.25 86 TRP A O 1
ATOM 682 N N . SER A 1 87 ? -13.427 -6.422 9.403 1.00 92.06 87 SER A N 1
ATOM 683 C CA . SER A 1 87 ? -13.685 -6.181 10.825 1.00 92.06 87 SER A CA 1
ATOM 684 C C . SER A 1 87 ? -14.738 -7.172 11.327 1.00 92.06 87 SER A C 1
ATOM 686 O O . SER A 1 87 ? -15.809 -7.254 10.733 1.00 92.06 87 SER A O 1
ATOM 688 N N . GLU A 1 88 ? -14.413 -7.939 12.372 1.00 78.62 88 GLU A N 1
ATOM 689 C CA . GLU A 1 88 ? -15.325 -8.902 13.025 1.00 78.62 88 GLU A CA 1
ATOM 690 C C . GLU A 1 88 ? -16.582 -8.260 13.631 1.00 78.62 88 GLU A C 1
ATOM 692 O O . GLU A 1 88 ? -16.491 -7.108 14.122 1.00 78.62 88 GLU A O 1
#

Foldseek 3Di:
DVVVVVVVVVVVCCVVVPDPDPPPPPDD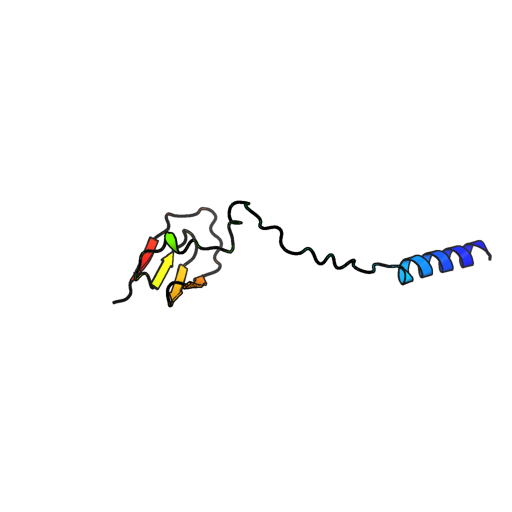DVPPDDDDPDPDPPLVPPDPQQQWKDPQFWIFGDDPSDTPDIDDDDDPDGHDIDRPDGHD

Radius of gyration: 26.03 Å; chains: 1; bounding box: 65×52×33 Å

pLDDT: mean 80.71, std 16.17, range [46.41, 97.88]

Secondary structure (DSSP, 8-state):
-HHHHHHHHHHHHHHHTS--------------S---TTS---GGGSPTTEEEEE-SSSEEEEETTEEEEE-----SS----EEEEE--